Protein AF-A0A1F1UV93-F1 (afdb_monomer)

Foldseek 3Di:
DDDDDPVVVVVVVVVVVVVVVVVVVVVVVVVVVVVVVVVVLVVLLVLLVVLVVCVVVVNDQVNVCVVPVQDPVSNVVSVVSNVVVVVVVVVPPPPPDDDDPPPDDDDDDDDDDDDDDDDD

Mean predicted aligned error: 14.95 Å

Nearest PDB structures (foldseek):
  7oyc-assembly1_h1  TM=3.486E-01  e=3.540E+00  Xenopus laevis
  8otz-assembly1_D9  TM=2.447E-01  e=8.497E+00  Bos taurus

Structure (mmCIF, N/CA/C/O backbone):
data_AF-A0A1F1UV93-F1
#
_entry.id   AF-A0A1F1UV93-F1
#
loop_
_atom_site.group_PDB
_atom_site.id
_atom_site.type_symbol
_atom_site.label_atom_id
_atom_site.label_alt_id
_atom_site.label_comp_id
_atom_site.label_asym_id
_atom_site.label_entity_id
_atom_site.label_seq_id
_atom_site.pdbx_PDB_ins_code
_atom_site.Cartn_x
_atom_site.Cartn_y
_atom_site.Cartn_z
_atom_site.occupancy
_atom_site.B_iso_or_equiv
_atom_site.auth_seq_id
_atom_site.auth_comp_id
_atom_site.auth_asym_id
_atom_site.auth_atom_id
_atom_site.pdbx_PDB_model_num
ATOM 1 N N . MET A 1 1 ? 40.144 9.688 -37.434 1.00 60.78 1 MET A N 1
ATOM 2 C CA . MET A 1 1 ? 39.423 8.680 -36.618 1.00 60.78 1 MET A CA 1
ATOM 3 C C . MET A 1 1 ? 39.111 7.455 -37.480 1.00 60.78 1 MET A C 1
ATOM 5 O O . MET A 1 1 ? 38.579 7.629 -38.571 1.00 60.78 1 MET A O 1
ATOM 9 N N . LYS A 1 2 ? 39.489 6.234 -37.066 1.00 73.62 2 LYS A N 1
ATOM 10 C CA . LYS A 1 2 ? 39.184 4.999 -37.824 1.00 73.62 2 LYS A CA 1
ATOM 11 C C . LYS A 1 2 ? 37.698 4.655 -37.658 1.00 73.62 2 LYS A C 1
ATOM 13 O O . LYS A 1 2 ? 37.203 4.638 -36.536 1.00 73.62 2 LYS A O 1
ATOM 18 N N . LYS A 1 3 ? 36.983 4.388 -38.759 1.00 78.19 3 LYS A N 1
ATOM 19 C CA . LYS A 1 3 ? 35.571 3.970 -38.706 1.00 78.19 3 LYS A CA 1
ATOM 20 C C . LYS A 1 3 ? 35.464 2.592 -38.024 1.00 78.19 3 LYS A C 1
ATOM 22 O O . LYS A 1 3 ? 36.272 1.718 -38.342 1.00 78.19 3 LYS A O 1
ATOM 27 N N . PRO A 1 4 ? 34.483 2.366 -37.132 1.00 76.94 4 PRO A N 1
ATOM 28 C CA . PRO A 1 4 ? 34.326 1.085 -36.452 1.00 76.94 4 PRO A CA 1
ATOM 29 C C . PRO A 1 4 ? 34.016 -0.050 -37.439 1.00 76.94 4 PRO A C 1
ATOM 31 O O . PRO A 1 4 ? 33.281 0.119 -38.426 1.00 76.94 4 PRO A O 1
ATOM 34 N N . SER A 1 5 ? 34.582 -1.228 -37.161 1.00 87.75 5 SER A N 1
ATOM 35 C CA . SER A 1 5 ? 34.404 -2.424 -37.989 1.00 87.75 5 SER A CA 1
ATOM 36 C C . SER A 1 5 ? 32.921 -2.812 -38.083 1.00 87.75 5 SER A C 1
ATOM 38 O O . SER A 1 5 ? 32.100 -2.443 -37.238 1.00 87.75 5 SER A O 1
ATOM 40 N N . ARG A 1 6 ? 32.534 -3.538 -39.141 1.00 85.06 6 ARG A N 1
ATOM 41 C CA . ARG A 1 6 ? 31.150 -4.031 -39.291 1.00 85.06 6 ARG A CA 1
ATOM 42 C C . ARG A 1 6 ? 30.725 -4.900 -38.098 1.00 85.06 6 ARG A C 1
ATOM 44 O O . ARG A 1 6 ? 29.586 -4.798 -37.660 1.00 85.06 6 ARG A O 1
ATOM 51 N N . GLN A 1 7 ? 31.651 -5.685 -37.548 1.00 86.75 7 GLN A N 1
ATOM 52 C CA . GLN A 1 7 ? 31.410 -6.554 -36.396 1.00 86.75 7 GLN A CA 1
ATOM 53 C C . GLN A 1 7 ? 31.197 -5.759 -35.102 1.00 86.75 7 GLN A C 1
ATOM 55 O O . GLN A 1 7 ? 30.235 -6.027 -34.392 1.00 86.75 7 GLN A O 1
ATOM 60 N N . ALA A 1 8 ? 31.998 -4.715 -34.857 1.00 87.12 8 ALA A N 1
ATOM 61 C CA . ALA A 1 8 ? 31.801 -3.826 -33.709 1.00 87.12 8 ALA A CA 1
ATOM 62 C C . ALA A 1 8 ? 30.442 -3.107 -33.773 1.00 87.12 8 ALA A C 1
ATOM 64 O O . ALA A 1 8 ? 29.753 -2.966 -32.768 1.00 87.12 8 ALA A O 1
ATOM 65 N N . ARG A 1 9 ? 30.007 -2.707 -34.976 1.00 88.19 9 ARG A N 1
ATOM 66 C CA . ARG A 1 9 ? 28.672 -2.123 -35.182 1.00 88.19 9 ARG A CA 1
ATOM 67 C C . ARG A 1 9 ? 27.537 -3.123 -34.957 1.00 88.19 9 ARG A C 1
ATOM 69 O O . ARG A 1 9 ? 26.493 -2.719 -34.461 1.00 88.19 9 ARG A O 1
ATOM 76 N N . LYS A 1 10 ? 27.720 -4.398 -35.317 1.00 91.38 10 LYS A N 1
ATOM 77 C CA . LYS A 1 10 ? 26.731 -5.456 -35.059 1.00 91.38 10 LYS A CA 1
ATOM 78 C C . LYS A 1 10 ? 26.585 -5.715 -33.554 1.00 91.38 10 LYS A C 1
ATOM 80 O O . LYS A 1 10 ? 25.476 -5.629 -33.048 1.00 91.38 10 LYS A O 1
ATOM 85 N N . GLN A 1 11 ? 27.699 -5.890 -32.845 1.00 90.56 11 GLN A N 1
ATOM 86 C CA . GLN A 1 11 ? 27.704 -6.086 -31.390 1.00 90.56 11 GLN A CA 1
ATOM 87 C C . GLN A 1 11 ? 27.106 -4.891 -30.638 1.00 90.56 11 GLN A C 1
ATOM 89 O O . GLN A 1 11 ? 26.322 -5.076 -29.716 1.00 90.56 11 GLN A O 1
ATOM 94 N N . ALA A 1 12 ? 27.415 -3.660 -31.060 1.00 89.94 12 ALA A N 1
ATOM 95 C CA . ALA A 1 12 ? 26.827 -2.467 -30.454 1.00 89.94 12 ALA A CA 1
ATOM 96 C C . ALA A 1 12 ? 25.300 -2.405 -30.630 1.00 89.94 12 ALA A C 1
ATOM 98 O O . ALA A 1 12 ? 24.604 -1.954 -29.727 1.00 89.94 12 ALA A O 1
ATOM 99 N N . ARG A 1 13 ? 24.771 -2.871 -31.771 1.00 91.75 13 ARG A N 1
ATOM 100 C CA . ARG A 1 13 ? 23.320 -2.946 -32.011 1.00 91.75 13 ARG A CA 1
ATOM 101 C C . ARG A 1 13 ? 22.655 -4.027 -31.169 1.00 91.75 13 ARG A C 1
ATOM 103 O O . ARG A 1 13 ? 21.599 -3.769 -30.613 1.00 91.75 13 ARG A O 1
ATOM 110 N N . GLU A 1 14 ? 23.274 -5.199 -31.061 1.00 93.06 14 GLU A N 1
ATOM 111 C CA . GLU A 1 14 ? 22.764 -6.305 -30.240 1.00 93.06 14 GLU A CA 1
ATOM 112 C C . GLU A 1 14 ? 22.754 -5.931 -28.750 1.00 93.06 14 GLU A C 1
ATOM 114 O O . GLU A 1 14 ? 21.722 -6.059 -28.101 1.00 93.06 14 GLU A O 1
ATOM 119 N N . ALA A 1 15 ? 23.841 -5.346 -28.236 1.00 92.56 15 ALA A N 1
ATOM 120 C CA . ALA A 1 15 ? 23.910 -4.869 -26.853 1.00 92.56 15 ALA A CA 1
ATOM 121 C C . ALA A 1 15 ? 22.910 -3.736 -26.564 1.00 92.56 15 ALA A C 1
ATOM 123 O O . ALA A 1 15 ? 22.404 -3.608 -25.451 1.00 92.56 15 ALA A O 1
ATOM 124 N N . LEU A 1 16 ? 22.631 -2.887 -27.555 1.00 92.50 16 LEU A N 1
ATOM 125 C CA . LEU A 1 16 ? 21.620 -1.842 -27.438 1.00 92.50 16 LEU A CA 1
ATOM 126 C C . LEU A 1 16 ? 20.208 -2.443 -27.429 1.00 92.50 16 LEU A C 1
ATOM 128 O O . LEU A 1 16 ? 19.412 -2.063 -26.579 1.00 92.50 16 LEU A O 1
ATOM 132 N N . ALA A 1 1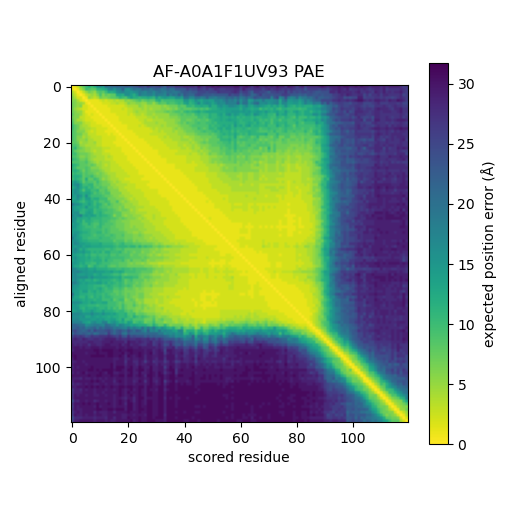7 ? 19.922 -3.420 -28.292 1.00 94.00 17 ALA A N 1
ATOM 133 C CA . ALA A 1 17 ? 18.645 -4.134 -28.298 1.00 94.00 17 ALA A CA 1
ATOM 134 C C . ALA A 1 17 ? 18.384 -4.865 -26.970 1.00 94.00 17 ALA A C 1
ATOM 136 O O . ALA A 1 17 ? 17.285 -4.781 -26.431 1.00 94.00 17 ALA A O 1
ATOM 137 N N . GLU A 1 18 ? 19.402 -5.511 -26.397 1.00 93.81 18 GLU A N 1
ATOM 138 C CA . GLU A 1 18 ? 19.298 -6.167 -25.090 1.00 93.81 18 GLU A CA 1
ATOM 139 C C . GLU A 1 18 ? 18.990 -5.166 -23.965 1.00 93.81 18 GLU A C 1
ATOM 141 O O . GLU A 1 18 ? 18.135 -5.420 -23.118 1.00 93.81 18 GLU A O 1
ATOM 146 N N . LYS A 1 19 ? 19.626 -3.987 -23.986 1.00 95.06 19 LYS A N 1
ATOM 147 C CA . LYS A 1 19 ? 19.331 -2.913 -23.027 1.00 95.06 19 LYS A CA 1
ATOM 148 C C . LYS A 1 19 ? 17.912 -2.372 -23.172 1.00 95.06 19 LYS A C 1
ATOM 150 O O . LYS A 1 19 ? 17.285 -2.102 -22.154 1.00 95.06 19 LYS A O 1
ATOM 155 N N . PHE A 1 20 ? 17.409 -2.227 -24.398 1.00 95.25 20 PHE A N 1
ATOM 156 C CA . PHE A 1 20 ? 16.023 -1.814 -24.631 1.00 95.25 20 PHE A CA 1
ATOM 157 C C . PHE A 1 20 ? 15.032 -2.859 -24.118 1.00 95.25 20 PHE A C 1
ATOM 159 O O . PHE A 1 20 ? 14.122 -2.496 -23.385 1.00 95.25 20 PHE A O 1
ATOM 166 N N . ALA A 1 21 ? 15.264 -4.146 -24.386 1.00 94.31 21 ALA A N 1
ATOM 167 C CA . ALA A 1 21 ? 14.423 -5.219 -23.856 1.00 94.31 21 ALA A CA 1
ATOM 168 C C . ALA A 1 21 ? 14.451 -5.282 -22.315 1.00 94.31 21 ALA A C 1
ATOM 170 O O . ALA A 1 21 ? 13.442 -5.565 -21.673 1.00 94.31 21 ALA A O 1
ATOM 171 N N . ALA A 1 22 ? 15.603 -5.010 -21.693 1.00 95.06 22 ALA A N 1
ATOM 172 C CA . ALA A 1 22 ? 15.703 -4.918 -20.237 1.00 95.06 22 ALA A CA 1
ATOM 173 C C . ALA A 1 22 ? 14.982 -3.683 -19.673 1.00 95.06 22 ALA A C 1
ATOM 175 O O . ALA A 1 22 ? 14.429 -3.753 -18.578 1.00 95.06 22 ALA A O 1
ATOM 176 N N . LEU A 1 23 ? 14.999 -2.561 -20.398 1.00 95.69 23 LEU A N 1
ATOM 177 C CA . LEU A 1 23 ? 14.286 -1.346 -20.014 1.00 95.69 23 LEU A CA 1
ATOM 178 C C . LEU A 1 23 ? 12.770 -1.534 -20.121 1.00 95.69 23 LEU A C 1
ATOM 180 O O . LEU A 1 23 ? 12.066 -1.178 -19.188 1.00 95.69 23 LEU A O 1
ATOM 184 N N . GLU A 1 24 ? 12.288 -2.145 -21.201 1.00 96.25 24 GLU A N 1
ATOM 185 C CA . GLU A 1 24 ? 10.869 -2.457 -21.412 1.00 96.25 24 GLU A CA 1
ATOM 186 C C . GLU A 1 24 ? 10.305 -3.280 -20.248 1.00 96.25 24 GLU A C 1
ATOM 188 O O . GLU A 1 24 ? 9.362 -2.853 -19.591 1.00 96.25 24 GLU A O 1
ATOM 193 N N . LYS A 1 25 ? 10.993 -4.363 -19.864 1.00 96.38 25 LYS A N 1
ATOM 194 C CA . LYS A 1 25 ? 10.610 -5.172 -18.694 1.00 96.38 25 LYS A CA 1
ATOM 195 C C . LYS A 1 25 ? 10.598 -4.394 -17.380 1.00 96.38 25 LYS A C 1
ATOM 197 O O . LYS A 1 25 ? 9.834 -4.726 -16.480 1.00 96.38 25 LYS A O 1
ATOM 202 N N . ARG A 1 26 ? 11.487 -3.407 -17.221 1.00 96.44 26 ARG A N 1
ATOM 203 C CA . ARG A 1 26 ? 11.509 -2.563 -16.017 1.00 96.44 26 ARG A CA 1
ATOM 204 C C . ARG A 1 26 ? 10.320 -1.619 -15.986 1.00 96.44 26 ARG A C 1
ATOM 206 O O . ARG A 1 26 ? 9.722 -1.490 -14.930 1.00 96.44 26 ARG A O 1
ATOM 213 N N . VAL A 1 27 ? 9.981 -1.011 -17.120 1.00 97.00 27 VAL A N 1
ATOM 214 C CA . VAL A 1 27 ? 8.813 -0.130 -17.240 1.00 97.00 27 VAL A CA 1
ATOM 215 C C . VAL A 1 27 ? 7.526 -0.912 -16.984 1.00 97.00 27 VAL A C 1
ATOM 217 O O . VAL A 1 27 ? 6.682 -0.453 -16.226 1.00 97.00 27 VAL A O 1
ATOM 220 N N . GLU A 1 28 ? 7.400 -2.118 -17.540 1.00 96.44 28 GLU A N 1
ATOM 221 C CA . GLU A 1 28 ? 6.258 -3.002 -17.268 1.00 96.44 28 GLU A CA 1
ATOM 222 C C . GLU A 1 28 ? 6.156 -3.362 -15.780 1.00 96.44 28 GLU A C 1
ATOM 224 O O . GLU A 1 28 ? 5.081 -3.278 -15.192 1.00 96.44 28 GLU A O 1
ATOM 229 N N . ALA A 1 29 ? 7.275 -3.733 -15.150 1.00 96.75 29 ALA A N 1
ATOM 230 C CA . ALA A 1 29 ? 7.294 -4.042 -13.723 1.00 96.75 29 ALA A CA 1
ATOM 231 C C . ALA A 1 29 ? 6.956 -2.817 -12.860 1.00 96.75 29 ALA A C 1
ATOM 233 O O . ALA A 1 29 ? 6.267 -2.953 -11.856 1.00 96.75 29 ALA A O 1
ATOM 234 N N . GLU A 1 30 ? 7.432 -1.633 -13.242 1.00 96.69 30 GLU A N 1
ATOM 235 C CA . GLU A 1 30 ? 7.139 -0.384 -12.545 1.00 96.69 30 GLU A CA 1
ATOM 236 C C . GLU A 1 30 ? 5.656 -0.018 -12.645 1.00 96.69 30 GLU A C 1
ATOM 238 O O . GLU A 1 30 ? 5.063 0.317 -11.627 1.00 96.69 30 GLU A O 1
ATOM 243 N N . ALA A 1 31 ? 5.035 -0.170 -13.819 1.00 96.44 31 ALA A N 1
ATOM 244 C CA . ALA A 1 31 ? 3.597 0.043 -13.984 1.00 96.44 31 ALA A CA 1
ATOM 245 C C . ALA A 1 31 ? 2.779 -0.868 -13.054 1.00 96.44 31 ALA A C 1
ATOM 247 O O . ALA A 1 31 ? 1.936 -0.384 -12.308 1.00 96.44 31 ALA A O 1
ATOM 248 N N . VAL A 1 32 ? 3.107 -2.166 -13.009 1.00 97.50 32 VAL A N 1
ATOM 249 C CA . VAL A 1 32 ? 2.437 -3.119 -12.106 1.00 97.50 32 VAL A CA 1
ATOM 250 C C . VAL A 1 32 ? 2.644 -2.753 -10.634 1.00 97.50 32 VAL A C 1
ATOM 252 O O . VAL A 1 32 ? 1.744 -2.935 -9.820 1.00 97.50 32 VAL A O 1
ATOM 255 N N . LEU A 1 33 ? 3.827 -2.260 -10.260 1.00 96.69 33 LEU A N 1
ATOM 256 C CA . LEU A 1 33 ? 4.086 -1.839 -8.883 1.00 96.69 33 LEU A CA 1
ATOM 257 C C . LEU A 1 33 ? 3.277 -0.599 -8.499 1.00 96.69 33 LEU A C 1
ATOM 259 O O . LEU A 1 33 ? 2.784 -0.559 -7.377 1.00 96.69 33 LEU A O 1
ATOM 263 N N . HIS A 1 34 ? 3.129 0.376 -9.400 1.00 96.31 34 HIS A N 1
ATOM 264 C CA . HIS A 1 34 ? 2.278 1.546 -9.157 1.00 96.31 34 HIS A CA 1
ATOM 265 C C . HIS A 1 34 ? 0.814 1.136 -8.983 1.00 96.31 34 HIS A C 1
ATOM 267 O O . HIS A 1 34 ? 0.219 1.499 -7.974 1.00 96.31 34 HIS A O 1
ATOM 273 N N . ASP A 1 35 ? 0.289 0.273 -9.860 1.00 96.50 35 ASP A N 1
ATOM 274 C CA . ASP A 1 35 ? -1.080 -0.250 -9.731 1.00 96.50 35 ASP A CA 1
ATOM 275 C C . ASP A 1 35 ? -1.294 -0.948 -8.371 1.00 96.50 35 ASP A C 1
ATOM 277 O O . ASP A 1 35 ? -2.288 -0.719 -7.682 1.00 96.50 35 ASP A O 1
ATOM 281 N N . LEU A 1 36 ? -0.329 -1.767 -7.932 1.00 97.06 36 LEU A N 1
ATOM 282 C CA . LEU A 1 36 ? -0.392 -2.440 -6.629 1.00 97.06 36 LEU A CA 1
ATOM 283 C C . LEU A 1 36 ? -0.334 -1.463 -5.449 1.00 97.06 36 LEU A C 1
ATOM 285 O O . LEU A 1 36 ? -0.979 -1.703 -4.428 1.00 97.06 36 LEU A O 1
ATOM 289 N N . ILE A 1 37 ? 0.454 -0.392 -5.554 1.00 95.19 37 ILE A N 1
ATOM 290 C CA . ILE A 1 37 ? 0.541 0.638 -4.513 1.00 95.19 37 ILE A CA 1
ATOM 291 C C . ILE A 1 37 ? -0.795 1.377 -4.388 1.00 95.19 37 ILE A C 1
ATOM 293 O O . ILE A 1 37 ? -1.250 1.609 -3.264 1.00 95.19 37 ILE A O 1
ATOM 297 N N . ASP A 1 38 ? -1.448 1.688 -5.505 1.00 93.69 38 ASP A N 1
ATOM 298 C CA . ASP A 1 38 ? -2.755 2.347 -5.517 1.00 93.69 38 ASP A CA 1
ATOM 299 C C . ASP A 1 38 ? -3.836 1.450 -4.895 1.00 93.69 38 ASP A C 1
ATOM 301 O O . ASP A 1 38 ? -4.564 1.876 -3.992 1.00 93.69 38 ASP A O 1
ATOM 305 N N . GLU A 1 39 ? -3.886 0.171 -5.287 1.00 95.44 39 GLU A N 1
ATOM 306 C CA . GLU A 1 39 ? -4.804 -0.809 -4.694 1.00 95.44 39 GLU A CA 1
ATOM 307 C C . GLU A 1 39 ? -4.571 -0.977 -3.185 1.00 95.44 39 GLU A C 1
ATOM 309 O O . GLU A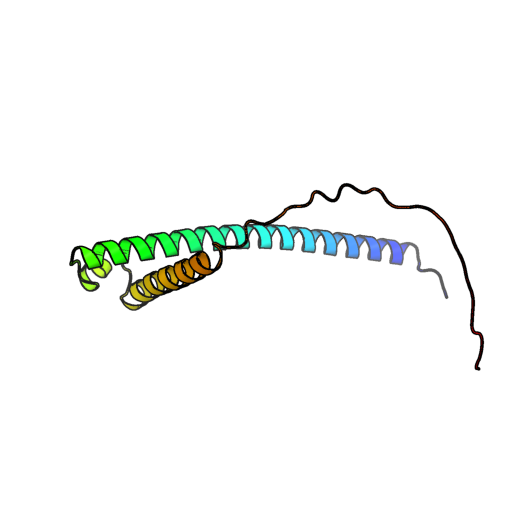 1 39 ? -5.522 -1.022 -2.395 1.00 95.44 39 GLU A O 1
ATOM 314 N N . MET A 1 40 ? -3.307 -1.044 -2.755 1.00 94.38 40 MET A N 1
ATOM 315 C CA . MET A 1 40 ? -2.966 -1.116 -1.335 1.00 94.38 40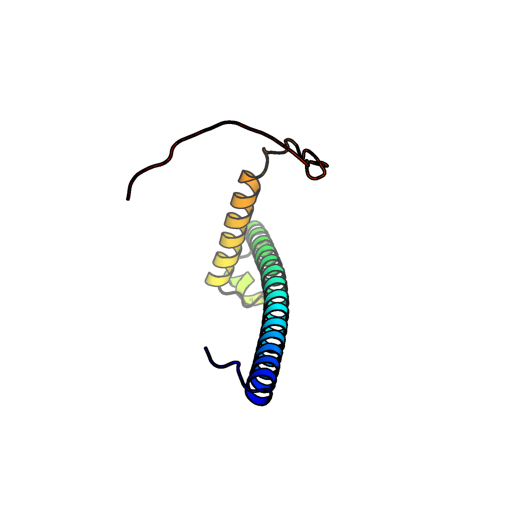 MET A CA 1
ATOM 316 C C . MET A 1 40 ? -3.426 0.132 -0.586 1.00 94.38 40 MET A C 1
ATOM 318 O O . MET A 1 40 ? -4.018 -0.000 0.485 1.00 94.38 40 MET A O 1
ATOM 322 N N . SER A 1 41 ? -3.211 1.319 -1.150 1.00 91.50 41 SER A N 1
ATOM 323 C CA . SER A 1 41 ? -3.624 2.589 -0.544 1.00 91.50 41 SER A CA 1
ATOM 324 C C . SER A 1 41 ? -5.141 2.643 -0.346 1.00 91.50 41 SER A C 1
ATOM 326 O O . SER A 1 41 ? -5.626 3.043 0.717 1.00 91.50 41 SER A O 1
ATOM 328 N N . GLU A 1 42 ? -5.916 2.150 -1.318 1.00 92.88 42 GLU A N 1
ATOM 329 C CA . GLU A 1 42 ? -7.369 2.053 -1.185 1.00 92.88 42 GLU A CA 1
ATOM 330 C C . GLU A 1 42 ? -7.783 1.087 -0.061 1.00 92.88 42 GLU A C 1
ATOM 332 O O . GLU A 1 42 ? -8.690 1.386 0.728 1.00 92.88 42 GLU A O 1
ATOM 337 N N . ILE A 1 43 ? -7.119 -0.068 0.040 1.00 93.94 43 ILE A N 1
ATOM 338 C CA . ILE A 1 43 ? -7.360 -1.039 1.113 1.00 93.94 43 ILE A CA 1
ATOM 339 C C . ILE A 1 43 ? -7.042 -0.420 2.478 1.00 93.94 43 ILE A C 1
ATOM 341 O O . ILE A 1 43 ? -7.859 -0.530 3.394 1.00 93.94 43 ILE A O 1
ATOM 345 N N . GLU A 1 44 ? -5.899 0.254 2.621 1.00 93.81 44 GLU A N 1
ATOM 346 C CA . GLU A 1 44 ? -5.502 0.918 3.867 1.00 93.81 44 GLU A CA 1
ATOM 347 C C . GLU A 1 44 ? -6.537 1.976 4.284 1.00 93.81 44 GLU A C 1
ATOM 349 O O . GLU A 1 44 ? -6.981 1.979 5.436 1.00 93.81 44 GLU A O 1
ATOM 354 N N . ALA A 1 45 ? -7.025 2.792 3.343 1.00 92.88 45 ALA A N 1
ATOM 355 C CA . ALA A 1 45 ? -8.063 3.788 3.607 1.00 92.88 45 ALA A CA 1
ATOM 356 C C . ALA A 1 45 ? -9.404 3.152 4.023 1.00 92.88 45 ALA A C 1
ATOM 358 O O . ALA A 1 45 ? -10.075 3.630 4.943 1.00 92.88 45 ALA A O 1
ATOM 359 N N . ARG A 1 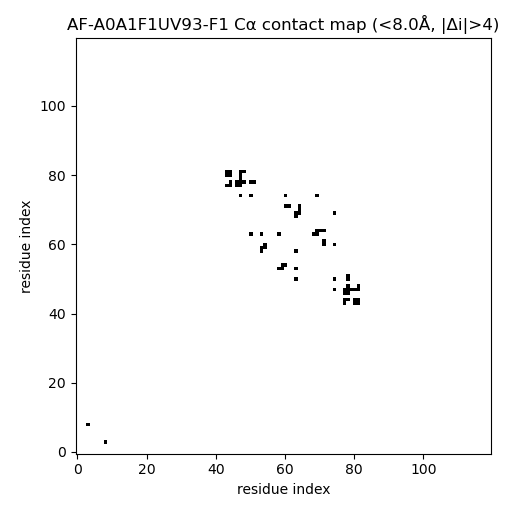46 ? -9.808 2.047 3.379 1.00 95.06 46 ARG A N 1
ATOM 360 C CA . ARG A 1 46 ? -11.014 1.286 3.760 1.00 95.06 46 ARG A CA 1
ATOM 361 C C . ARG A 1 46 ? -10.881 0.699 5.167 1.00 95.06 46 ARG A C 1
ATOM 363 O O . ARG A 1 46 ? -11.833 0.783 5.943 1.00 95.06 46 ARG A O 1
ATOM 370 N N . CYS A 1 47 ? -9.715 0.150 5.506 1.00 95.81 47 CYS A N 1
ATOM 371 C CA . CYS A 1 47 ? -9.414 -0.351 6.846 1.00 95.81 47 CYS A CA 1
ATOM 372 C C . CYS A 1 47 ? -9.489 0.766 7.891 1.00 95.81 47 CYS A C 1
ATOM 374 O O . CYS A 1 47 ? -10.160 0.588 8.907 1.00 95.81 47 CYS A O 1
ATOM 376 N N . GLY A 1 48 ? -8.873 1.922 7.623 1.00 96.12 48 GLY A N 1
ATOM 377 C CA . GLY A 1 48 ? -8.942 3.098 8.494 1.00 96.12 48 GLY A CA 1
ATOM 378 C C . GLY A 1 48 ? -10.386 3.503 8.784 1.00 96.12 48 GLY A C 1
ATOM 379 O O . GLY A 1 48 ? -10.783 3.571 9.946 1.00 96.12 48 GLY A O 1
ATOM 380 N N . ARG A 1 49 ? -11.216 3.649 7.738 1.00 96.31 49 ARG A N 1
ATOM 381 C CA . ARG A 1 49 ? -12.642 3.999 7.887 1.00 96.31 49 ARG A CA 1
ATOM 382 C C . ARG A 1 49 ? -13.408 2.971 8.715 1.00 96.31 49 ARG A C 1
ATOM 384 O O . ARG A 1 49 ? -14.183 3.342 9.591 1.00 96.31 49 ARG A O 1
ATOM 391 N N . ALA A 1 50 ? -13.193 1.681 8.457 1.00 97.00 50 ALA A N 1
ATOM 392 C CA . ALA A 1 50 ? -13.860 0.617 9.200 1.00 97.00 50 ALA A CA 1
ATOM 393 C C . ALA A 1 50 ? -13.476 0.629 10.689 1.00 97.00 50 ALA A C 1
ATOM 395 O O . ALA A 1 50 ? -14.340 0.445 11.544 1.00 97.00 50 ALA A O 1
ATOM 396 N N . ILE A 1 51 ? -12.201 0.873 11.004 1.00 97.50 51 ILE A N 1
ATOM 397 C CA . ILE A 1 51 ? -11.721 0.970 12.387 1.00 97.50 51 ILE A CA 1
ATOM 398 C C . ILE A 1 51 ? -12.370 2.156 13.104 1.00 97.50 51 ILE A C 1
ATOM 400 O O . ILE A 1 51 ? -12.858 1.966 14.216 1.00 97.50 51 ILE A O 1
ATOM 404 N N . VAL A 1 52 ? -12.421 3.336 12.474 1.00 96.69 52 VAL A N 1
ATOM 405 C CA . VAL A 1 52 ? -13.075 4.527 13.047 1.00 96.69 52 VAL A CA 1
ATOM 406 C C . VAL A 1 52 ? -14.539 4.231 13.373 1.00 96.69 52 VAL A C 1
ATOM 408 O O . VAL A 1 52 ? -14.948 4.380 14.521 1.00 96.69 52 VAL A O 1
ATOM 411 N N . VAL A 1 53 ? -15.301 3.693 12.413 1.00 97.75 53 VAL A N 1
ATOM 412 C CA . VAL A 1 53 ? -16.719 3.344 12.620 1.00 97.75 53 VAL A CA 1
ATOM 413 C C . VAL A 1 53 ? -16.895 2.338 13.761 1.00 97.75 53 VAL A C 1
ATOM 415 O O . VAL A 1 53 ? -17.788 2.483 14.594 1.00 97.75 53 VAL A O 1
ATOM 418 N N . LEU A 1 54 ? -16.047 1.308 13.841 1.00 97.50 54 LEU A N 1
ATOM 419 C CA . LEU A 1 54 ? -16.116 0.324 14.926 1.00 97.50 54 LEU A CA 1
ATOM 420 C C . LEU A 1 54 ? -15.848 0.966 16.293 1.00 97.50 54 LEU A C 1
ATOM 422 O O . LEU A 1 54 ? -16.549 0.661 17.259 1.00 97.50 54 LEU A O 1
ATOM 426 N N . GLN A 1 55 ? -14.874 1.871 16.376 1.00 95.19 55 GLN A N 1
ATOM 427 C CA . GLN A 1 55 ? -14.556 2.593 17.607 1.00 95.19 55 GLN A CA 1
ATOM 428 C C . GLN A 1 55 ? -15.687 3.543 18.027 1.00 95.19 55 GLN A C 1
ATOM 430 O O . GLN A 1 55 ? -16.022 3.591 19.210 1.00 95.19 55 GLN A O 1
ATOM 435 N N . GLU A 1 56 ? -16.330 4.233 17.081 1.00 96.50 56 GLU A N 1
ATOM 436 C CA . GLU A 1 56 ? -17.508 5.081 17.329 1.00 96.50 56 GLU A CA 1
ATOM 437 C C . GLU A 1 56 ? -18.710 4.281 17.852 1.00 96.50 56 GLU A C 1
ATOM 439 O O . GLU A 1 56 ? -19.462 4.757 18.702 1.00 96.50 56 GLU A O 1
ATOM 444 N N . LEU A 1 57 ? -18.858 3.032 17.401 1.00 97.69 57 LEU A N 1
ATOM 445 C CA . LEU A 1 57 ? -19.855 2.087 17.913 1.00 97.69 57 LEU A CA 1
ATOM 446 C C . LEU A 1 57 ? -19.476 1.479 19.276 1.00 97.69 57 LEU A C 1
ATOM 448 O O . LEU A 1 57 ? -20.217 0.653 19.812 1.00 97.69 57 LEU A O 1
ATOM 452 N N . GLY A 1 58 ? -18.340 1.879 19.851 1.00 97.19 58 GLY A N 1
ATOM 453 C CA . GLY A 1 58 ? -17.869 1.431 21.158 1.00 97.19 58 GLY A CA 1
ATOM 454 C C . GLY A 1 58 ? -17.125 0.095 21.143 1.00 97.19 58 GLY A C 1
ATOM 455 O O . GLY A 1 58 ? -16.846 -0.446 22.214 1.00 97.19 58 GLY A O 1
ATOM 456 N N . VAL A 1 59 ? -16.784 -0.443 19.967 1.00 97.25 59 VAL A N 1
ATOM 457 C CA . VAL A 1 59 ? -15.976 -1.663 19.859 1.00 97.25 59 VAL A CA 1
ATOM 458 C C . VAL A 1 59 ? -14.540 -1.343 20.258 1.00 97.25 59 VAL A C 1
ATOM 460 O O . VAL A 1 59 ? -13.894 -0.446 19.714 1.00 97.25 59 VAL A O 1
ATOM 463 N N . SER A 1 60 ? -14.009 -2.095 21.216 1.00 96.75 60 SER A N 1
ATOM 464 C CA . SER A 1 60 ? -12.651 -1.879 21.703 1.00 96.75 60 SER A CA 1
ATOM 465 C C . SER A 1 60 ? -11.602 -2.359 20.694 1.00 96.75 60 SER A C 1
ATOM 467 O O . SER A 1 60 ? -11.781 -3.358 19.996 1.00 96.75 60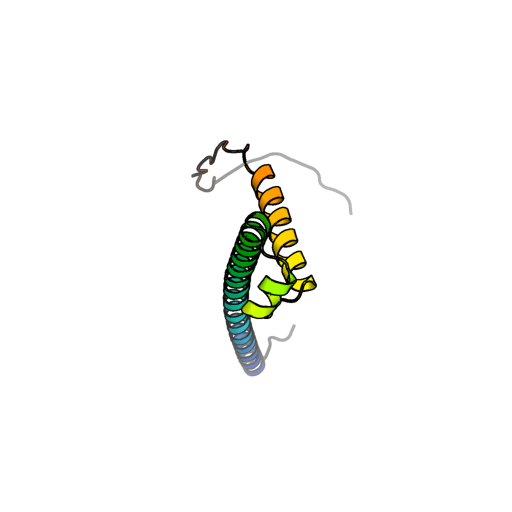 SER A O 1
ATOM 469 N N . ALA A 1 61 ? -10.424 -1.729 20.693 1.00 93.88 61 ALA A N 1
ATOM 470 C CA . ALA A 1 61 ? -9.292 -2.151 19.856 1.00 93.88 61 ALA A CA 1
ATOM 471 C C . ALA A 1 61 ? -8.907 -3.636 20.046 1.00 93.88 61 ALA A C 1
ATOM 473 O O . ALA A 1 61 ? -8.406 -4.287 19.126 1.00 93.88 61 ALA A O 1
ATOM 474 N N . LYS A 1 62 ? -9.161 -4.194 21.240 1.00 97.06 62 LYS A N 1
ATOM 475 C CA . LYS A 1 62 ? -8.932 -5.611 21.552 1.00 97.06 62 LYS A CA 1
ATOM 476 C C . LYS A 1 62 ? -9.930 -6.528 20.838 1.00 97.06 62 LYS A C 1
ATOM 478 O O . LYS A 1 62 ? -9.537 -7.591 20.364 1.00 97.06 62 LYS A O 1
ATOM 483 N N . GLU A 1 63 ? -11.196 -6.132 20.753 1.00 97.31 63 GLU A N 1
ATOM 484 C CA . GLU A 1 63 ? -12.229 -6.881 20.025 1.00 97.31 63 GLU A CA 1
ATOM 485 C C . GLU A 1 63 ? -11.980 -6.829 18.514 1.00 97.31 63 GLU A C 1
ATOM 487 O O . GLU A 1 63 ? -12.046 -7.865 17.844 1.00 97.31 63 GLU A O 1
ATOM 492 N N . ILE A 1 64 ? -11.572 -5.666 17.996 1.00 96.94 64 ILE A N 1
ATOM 493 C CA . ILE A 1 64 ? -11.135 -5.514 16.600 1.00 96.94 64 ILE A CA 1
ATOM 494 C C . ILE A 1 64 ? -9.956 -6.451 16.315 1.00 96.94 64 ILE A C 1
ATOM 496 O O . ILE A 1 64 ? -9.989 -7.210 15.347 1.00 96.94 64 ILE A O 1
ATOM 500 N N . HIS A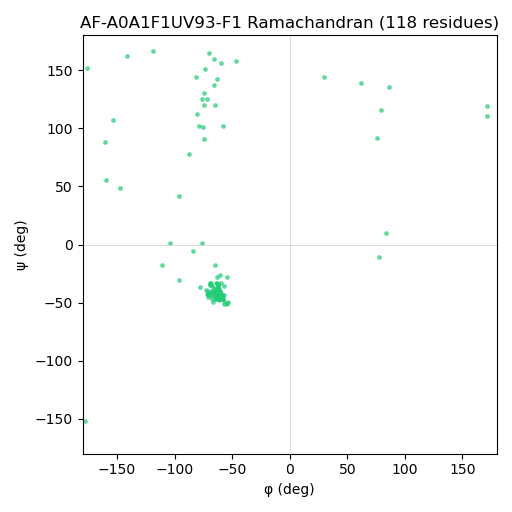 1 65 ? -8.947 -6.486 17.190 1.00 97.38 65 HIS A N 1
ATOM 501 C CA . HIS A 1 65 ? -7.818 -7.406 17.044 1.00 97.38 65 HIS A CA 1
ATOM 502 C C . HIS A 1 65 ? -8.261 -8.875 17.031 1.00 97.38 65 HIS A C 1
ATOM 504 O O . HIS A 1 65 ? -7.808 -9.645 16.190 1.00 97.38 65 HIS A O 1
ATOM 510 N N . SER A 1 66 ? -9.177 -9.265 17.922 1.00 97.06 66 SER A N 1
ATOM 511 C CA . SER A 1 66 ? -9.631 -10.658 18.017 1.00 97.06 66 SER A CA 1
ATOM 512 C C . SER A 1 66 ? -10.340 -11.171 16.758 1.00 97.06 66 SER A C 1
ATOM 514 O O . SER A 1 66 ? -10.291 -12.366 16.481 1.00 97.06 66 SER A O 1
ATOM 516 N N . SER A 1 67 ? -10.980 -10.280 15.997 1.00 95.19 67 SER A N 1
ATOM 517 C CA . SER A 1 67 ? -11.751 -10.625 14.796 1.00 95.19 67 SER A CA 1
ATOM 518 C C . SER A 1 67 ? -10.961 -10.457 13.499 1.00 95.19 67 SER A C 1
ATOM 520 O O . SER A 1 67 ? -11.193 -11.195 12.546 1.00 95.19 67 SER A O 1
ATOM 522 N N . THR A 1 68 ? -10.023 -9.509 13.459 1.00 94.31 68 THR A N 1
ATOM 523 C CA . THR A 1 68 ? -9.300 -9.130 12.231 1.00 94.31 68 THR A CA 1
ATOM 524 C C . THR A 1 68 ? -7.827 -9.528 12.236 1.00 94.31 68 THR A C 1
ATOM 526 O O . THR A 1 68 ? -7.189 -9.528 11.190 1.00 94.31 68 THR A O 1
ATOM 529 N N . GLY A 1 69 ? -7.257 -9.830 13.405 1.00 96.00 69 GLY A N 1
ATOM 530 C CA . GLY A 1 69 ? -5.818 -10.012 13.589 1.00 96.00 69 GLY A CA 1
ATOM 531 C C . GLY A 1 69 ? -5.025 -8.702 13.647 1.00 96.00 69 GLY A C 1
ATOM 532 O O . GLY A 1 69 ? -3.871 -8.727 14.071 1.00 96.00 69 GLY A O 1
ATOM 533 N N . LEU A 1 70 ? -5.632 -7.553 13.325 1.00 94.94 70 LEU A N 1
ATOM 534 C CA . LEU A 1 70 ? -4.944 -6.263 13.314 1.00 94.94 70 LEU A CA 1
ATOM 535 C C . LEU A 1 70 ? -4.505 -5.874 14.719 1.00 94.94 70 LEU A C 1
ATOM 537 O O . LEU A 1 70 ? -5.318 -5.726 15.636 1.00 94.94 70 LEU A O 1
ATOM 541 N N . THR A 1 71 ? -3.205 -5.706 14.903 1.00 96.94 71 THR A N 1
ATOM 542 C CA . THR A 1 71 ? -2.625 -5.214 16.148 1.00 96.94 71 THR A CA 1
ATOM 543 C C . THR A 1 71 ? -3.050 -3.770 16.401 1.00 96.94 71 THR A C 1
ATOM 545 O O . THR A 1 71 ? -3.393 -3.020 15.490 1.00 96.94 71 THR A O 1
ATOM 548 N N . ALA A 1 72 ? -2.966 -3.324 17.655 1.00 94.25 72 ALA A N 1
ATOM 549 C CA . ALA A 1 72 ? -3.265 -1.932 17.987 1.00 94.25 72 ALA A CA 1
ATOM 550 C C . ALA A 1 72 ? -2.344 -0.928 17.260 1.00 94.25 72 ALA A C 1
ATOM 552 O O . ALA A 1 72 ? -2.732 0.218 17.055 1.00 94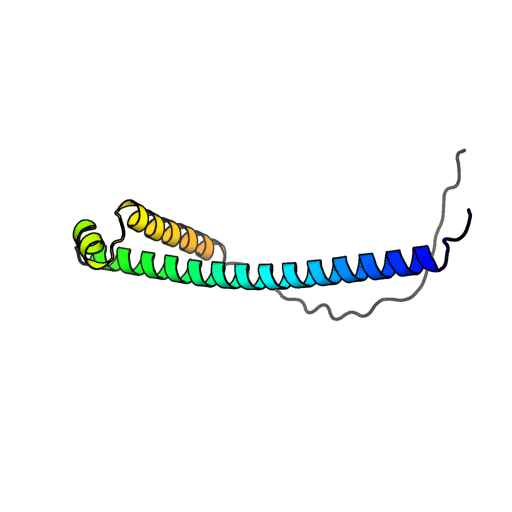.25 72 ALA A O 1
ATOM 553 N N . ALA A 1 73 ? -1.124 -1.336 16.889 1.00 96.19 73 ALA A N 1
ATOM 554 C CA . ALA A 1 73 ? -0.208 -0.500 16.117 1.00 96.19 73 ALA A CA 1
ATOM 555 C C . ALA A 1 73 ? -0.679 -0.341 14.665 1.00 96.19 73 ALA A C 1
ATOM 557 O O . ALA A 1 73 ? -0.712 0.779 14.165 1.00 96.19 73 ALA A O 1
ATOM 558 N N . GLU A 1 74 ? -1.102 -1.432 14.024 1.00 96.19 74 GLU A N 1
ATOM 559 C CA . GLU A 1 74 ? -1.656 -1.405 12.664 1.00 96.19 74 GLU A CA 1
ATOM 560 C C . GLU A 1 74 ? -2.980 -0.645 12.613 1.00 96.19 74 GLU A C 1
ATOM 562 O O . GLU A 1 74 ? -3.187 0.161 11.713 1.00 96.19 74 GLU A O 1
ATOM 567 N N . GLN A 1 75 ? -3.841 -0.827 13.619 1.00 96.81 75 GLN A N 1
ATOM 568 C CA . GLN A 1 75 ? -5.089 -0.071 13.712 1.00 96.81 75 GLN A CA 1
ATOM 569 C C . GLN A 1 75 ? -4.825 1.439 13.752 1.00 96.81 75 GLN A C 1
ATOM 571 O O . GLN A 1 75 ? -5.432 2.184 12.992 1.00 96.81 75 GLN A O 1
ATOM 576 N N . ARG A 1 76 ? -3.878 1.889 14.591 1.00 96.06 76 ARG A N 1
ATOM 577 C CA . ARG A 1 76 ? -3.473 3.302 14.630 1.00 96.06 76 ARG A CA 1
ATOM 578 C C . ARG A 1 76 ? -2.882 3.766 13.304 1.00 96.06 76 ARG A C 1
ATOM 580 O O . ARG A 1 76 ? -3.256 4.833 12.846 1.00 96.06 76 ARG A O 1
ATOM 587 N N . LYS A 1 77 ? -2.014 2.962 12.680 1.00 96.38 77 LYS A N 1
ATOM 588 C CA . LYS A 1 77 ? -1.413 3.286 11.378 1.00 96.38 77 LYS A CA 1
ATOM 589 C C . LYS A 1 77 ? -2.493 3.603 10.337 1.00 96.38 77 LYS A C 1
ATOM 591 O O . LYS A 1 77 ? -2.399 4.627 9.678 1.00 96.38 77 LYS A O 1
ATOM 596 N N . PHE A 1 78 ? -3.513 2.754 10.199 1.00 96.12 78 PHE A N 1
ATOM 597 C CA . PHE A 1 78 ? -4.561 2.968 9.195 1.00 96.12 78 PHE A CA 1
ATOM 598 C C . PHE A 1 78 ? -5.466 4.161 9.501 1.00 96.12 78 PHE A C 1
ATOM 600 O O . PHE A 1 78 ? -5.920 4.819 8.572 1.00 96.12 78 PHE A O 1
ATOM 607 N N . VAL A 1 79 ? -5.721 4.452 10.779 1.00 94.94 79 VAL A N 1
ATOM 608 C CA . VAL A 1 79 ? -6.474 5.654 11.166 1.00 94.94 79 VAL A CA 1
ATOM 609 C C . VAL A 1 79 ? -5.668 6.914 10.850 1.00 94.94 79 VAL A C 1
ATOM 611 O O . VAL A 1 79 ? -6.188 7.799 10.187 1.00 94.94 79 VAL A O 1
ATOM 614 N N . THR A 1 80 ? -4.384 6.960 11.213 1.00 94.38 80 THR A N 1
ATOM 615 C CA . THR A 1 80 ? -3.516 8.108 10.908 1.00 94.38 80 THR A CA 1
ATOM 616 C C . THR A 1 80 ? -3.361 8.329 9.402 1.00 94.38 80 THR A C 1
ATOM 618 O O . THR A 1 80 ? -3.492 9.453 8.940 1.00 94.38 80 THR A O 1
ATOM 621 N N . LEU A 1 81 ? -3.165 7.266 8.614 1.00 92.50 81 LEU A N 1
ATOM 622 C CA . LEU A 1 81 ? -3.104 7.386 7.151 1.00 92.50 81 LEU A CA 1
ATOM 623 C C . LEU A 1 81 ? -4.413 7.912 6.546 1.00 92.50 81 LEU A C 1
ATOM 625 O O . LEU A 1 81 ? -4.392 8.617 5.541 1.00 92.50 81 LEU A O 1
ATOM 629 N N . LEU A 1 82 ? -5.563 7.561 7.128 1.00 93.12 82 LEU A N 1
ATOM 630 C CA . LEU A 1 82 ? -6.847 8.100 6.689 1.00 93.12 82 LEU A CA 1
ATOM 631 C C . LEU A 1 82 ? -6.943 9.606 6.967 1.00 93.12 82 LEU A C 1
ATOM 633 O O . LEU A 1 82 ? -7.400 10.337 6.093 1.00 93.12 82 LEU A O 1
ATOM 637 N N . GLU A 1 83 ? -6.517 10.049 8.152 1.00 90.75 83 GLU A N 1
ATOM 638 C CA . GLU A 1 83 ? -6.498 11.465 8.544 1.00 90.75 83 GLU A CA 1
ATOM 639 C C . GLU A 1 83 ? -5.577 12.279 7.617 1.00 90.75 83 GLU A C 1
ATOM 641 O O . GLU A 1 83 ? -6.009 13.279 7.049 1.00 90.75 83 GLU A O 1
ATOM 646 N N . GLU A 1 84 ? -4.358 11.794 7.358 1.00 88.88 84 GLU A N 1
ATOM 647 C CA . GLU A 1 84 ? -3.392 12.443 6.456 1.00 88.88 84 GLU A CA 1
ATOM 648 C C . GLU A 1 84 ? -3.925 12.579 5.017 1.00 88.88 84 GLU A C 1
ATOM 650 O O . GLU A 1 84 ? -3.741 13.613 4.372 1.00 88.88 84 GLU A O 1
ATOM 655 N N . ASN A 1 85 ? -4.626 11.559 4.509 1.00 81.94 85 ASN A N 1
ATOM 656 C CA . ASN A 1 85 ? -5.219 11.603 3.170 1.00 81.94 85 ASN A CA 1
ATOM 657 C C . ASN A 1 85 ? -6.393 12.593 3.075 1.00 81.94 85 ASN A C 1
ATOM 659 O O . ASN A 1 85 ? -6.569 13.228 2.039 1.00 81.94 85 ASN A O 1
ATOM 663 N N . GLN A 1 86 ? -7.181 12.751 4.144 1.00 80.62 86 GLN A N 1
ATOM 664 C CA . GLN A 1 86 ? -8.284 13.719 4.184 1.00 80.62 86 GLN A CA 1
ATOM 665 C C . GLN A 1 86 ? -7.777 15.164 4.282 1.00 80.62 86 GLN A C 1
ATOM 667 O O . GLN A 1 86 ? -8.303 16.045 3.602 1.00 80.62 86 GLN A O 1
ATOM 672 N N . GLU A 1 87 ? -6.718 15.401 5.059 1.00 73.25 87 GLU A N 1
ATOM 673 C CA . GLU A 1 87 ? -6.058 16.711 5.136 1.00 73.25 87 GLU A CA 1
ATOM 674 C C . GLU A 1 87 ? -5.429 17.119 3.791 1.00 73.25 87 GLU A C 1
ATOM 676 O O . GLU A 1 87 ? -5.425 18.297 3.435 1.00 73.25 87 GLU A O 1
ATOM 681 N N . GLY A 1 88 ? -4.938 16.153 3.006 1.00 60.41 88 GLY A N 1
ATOM 682 C CA . GLY A 1 88 ? -4.434 16.391 1.651 1.00 60.41 88 GLY A CA 1
ATOM 683 C C . GLY A 1 88 ? -5.519 16.779 0.636 1.00 60.41 88 GLY A C 1
ATOM 684 O O . GLY A 1 88 ? -5.254 17.582 -0.261 1.00 60.41 88 GLY A O 1
ATOM 685 N N . GLU A 1 89 ? -6.740 16.256 0.781 1.00 56.78 89 GLU A N 1
ATOM 686 C CA . GLU A 1 89 ? -7.870 16.571 -0.104 1.00 56.78 89 GLU A CA 1
ATOM 687 C C . GLU A 1 89 ? -8.507 17.941 0.208 1.00 56.78 89 GLU A C 1
ATOM 689 O O . GLU A 1 89 ? -8.835 18.673 -0.730 1.00 56.78 89 GLU A O 1
ATOM 694 N N . GLU A 1 90 ? -8.600 18.360 1.479 1.00 50.41 90 GLU A N 1
ATOM 695 C CA . GLU A 1 90 ? -9.145 19.684 1.859 1.00 50.41 90 GLU A CA 1
ATOM 696 C C . GLU A 1 90 ? -8.297 20.879 1.372 1.00 50.41 90 GLU A C 1
ATOM 698 O O . GLU A 1 90 ? -8.799 21.998 1.268 1.00 50.41 90 GLU A O 1
ATOM 703 N N . VAL A 1 91 ? -7.030 20.668 1.000 1.00 47.34 91 VAL A N 1
ATOM 704 C CA . VAL A 1 91 ? -6.160 21.722 0.434 1.00 47.34 91 VAL A CA 1
ATOM 705 C C . VAL A 1 91 ? -6.371 21.906 -1.084 1.00 47.34 91 VAL A C 1
ATOM 707 O O . VAL A 1 91 ? -5.829 22.837 -1.682 1.00 47.34 91 VAL A O 1
ATOM 710 N N . SER A 1 92 ? -7.192 21.070 -1.732 1.00 42.72 92 SER A N 1
ATOM 711 C CA . SER A 1 92 ? -7.374 21.069 -3.195 1.00 42.72 92 SER A CA 1
ATOM 712 C C . SER A 1 92 ? -8.672 21.712 -3.713 1.00 42.72 92 SER A C 1
ATOM 714 O O . SER A 1 92 ? -8.871 21.791 -4.925 1.00 42.72 92 SER A O 1
ATOM 716 N N . THR A 1 93 ? -9.536 22.244 -2.843 1.00 40.31 93 THR A N 1
ATOM 717 C CA . THR A 1 93 ? -10.858 22.777 -3.232 1.00 40.31 93 THR A CA 1
ATOM 718 C C . THR A 1 93 ? -10.916 24.294 -3.462 1.00 40.31 93 THR A C 1
ATOM 720 O O . THR A 1 93 ? -11.890 24.913 -3.058 1.00 40.31 93 THR A O 1
ATOM 723 N N . ASP A 1 94 ? -9.918 24.905 -4.116 1.00 44.94 94 ASP A N 1
ATOM 724 C CA . ASP A 1 94 ? -10.044 26.279 -4.658 1.00 44.94 94 ASP A CA 1
ATOM 725 C C . ASP A 1 94 ? -9.013 26.592 -5.771 1.00 44.94 94 ASP A C 1
ATOM 727 O O . ASP A 1 94 ? -8.245 27.554 -5.706 1.00 44.94 94 ASP A O 1
ATOM 731 N N . ASN A 1 95 ? -8.970 25.786 -6.839 1.00 42.59 95 ASN A N 1
ATOM 732 C CA . ASN A 1 95 ? -8.382 26.256 -8.103 1.00 42.59 95 ASN A CA 1
ATOM 733 C C . ASN A 1 95 ? -9.053 25.645 -9.346 1.00 42.59 95 ASN A C 1
ATOM 735 O O . ASN A 1 95 ? -8.398 25.160 -10.268 1.00 42.59 95 ASN A O 1
ATOM 739 N N . GLU A 1 96 ? -10.387 25.682 -9.393 1.00 51.75 96 GLU A N 1
ATOM 740 C CA . GLU A 1 96 ? -11.113 25.595 -10.663 1.00 51.75 96 GLU A CA 1
ATOM 741 C C . GLU A 1 96 ? -10.987 26.939 -11.400 1.00 51.75 96 GLU A C 1
ATOM 743 O O . GLU A 1 96 ? -11.775 27.864 -11.205 1.00 51.75 96 GLU A O 1
ATOM 748 N N . GLY A 1 97 ? -9.963 27.075 -12.247 1.00 50.66 97 GLY A N 1
ATOM 749 C CA . GLY A 1 97 ? -9.733 28.314 -12.989 1.00 50.66 97 GLY A CA 1
ATOM 750 C C . GLY A 1 97 ? -8.837 28.164 -14.216 1.00 50.66 97 GLY A C 1
ATOM 751 O O . GLY A 1 97 ? -7.648 28.436 -14.145 1.00 50.66 97 GLY A O 1
ATOM 752 N N . GLN A 1 98 ? -9.464 27.842 -15.354 1.00 36.12 98 GLN A N 1
ATOM 753 C CA . GLN A 1 98 ? -8.966 27.943 -16.741 1.00 36.12 98 GLN A CA 1
ATOM 754 C C . GLN A 1 98 ? -7.961 26.889 -17.235 1.00 36.12 98 GLN A C 1
ATOM 756 O O . GLN A 1 98 ? -6.754 27.103 -17.287 1.00 36.12 98 GLN A O 1
ATOM 761 N N . VAL A 1 99 ? -8.500 25.816 -17.821 1.00 46.59 99 VAL A N 1
ATOM 762 C CA . VAL A 1 99 ? -7.839 25.147 -18.949 1.00 46.59 99 VAL A CA 1
ATOM 763 C C . VAL A 1 99 ? -8.055 26.030 -20.186 1.00 46.59 99 VAL A C 1
ATOM 765 O O . VAL A 1 99 ? -9.143 26.045 -20.755 1.00 46.59 99 VAL A O 1
ATOM 768 N N . GLN A 1 100 ? -7.051 26.818 -20.583 1.00 39.69 100 GLN A N 1
ATOM 769 C CA . GLN A 1 100 ? -6.993 27.350 -21.949 1.00 39.69 100 GLN A CA 1
ATOM 770 C C . GLN A 1 100 ? -6.430 26.255 -22.856 1.00 39.69 100 GLN A C 1
ATOM 772 O O . GLN A 1 100 ? -5.260 25.890 -22.749 1.00 39.69 100 GLN A O 1
ATOM 777 N N . GLU A 1 101 ? -7.274 25.739 -23.748 1.00 47.25 101 GLU A N 1
ATOM 778 C CA . GLU A 1 101 ? -6.848 24.982 -24.923 1.00 47.25 101 GLU A CA 1
ATOM 779 C C . GLU A 1 101 ? -5.912 25.868 -25.755 1.00 47.25 101 GLU A C 1
ATOM 781 O O . GLU A 1 101 ? -6.350 26.786 -26.448 1.00 47.25 101 GLU A O 1
ATOM 786 N N . PHE A 1 102 ? -4.604 25.631 -25.663 1.00 35.88 102 PHE A N 1
ATOM 787 C CA . PHE A 1 102 ? -3.635 26.279 -26.540 1.00 35.88 102 PHE A CA 1
ATOM 788 C C . PHE A 1 102 ? -3.484 25.434 -27.805 1.00 35.88 102 PHE A C 1
ATOM 790 O O . PHE A 1 102 ? -2.529 24.676 -27.970 1.00 35.88 102 PHE A O 1
ATOM 797 N N . ASP A 1 103 ? -4.464 25.553 -28.698 1.00 48.53 103 ASP A N 1
ATOM 798 C CA . ASP A 1 103 ? -4.296 25.159 -30.091 1.00 48.53 103 ASP A CA 1
ATOM 799 C C . ASP A 1 103 ? -3.523 26.282 -30.794 1.00 48.53 103 ASP A C 1
ATOM 801 O O . ASP A 1 103 ? -4.056 27.362 -31.056 1.00 48.53 103 ASP A O 1
ATOM 805 N N . SER A 1 104 ? -2.221 26.100 -31.018 1.00 43.28 104 SER A N 1
ATOM 806 C CA . SER A 1 104 ? -1.443 26.997 -31.877 1.00 43.28 104 SER A CA 1
ATOM 807 C C . SER A 1 104 ? -0.244 26.279 -32.489 1.00 43.28 104 SER A C 1
ATOM 809 O O . SER A 1 104 ? 0.761 25.987 -31.843 1.00 43.28 104 SER A O 1
ATOM 811 N N . MET A 1 105 ? -0.396 26.019 -33.786 1.00 41.34 105 MET A N 1
ATOM 812 C CA . MET A 1 105 ? 0.618 25.609 -34.755 1.00 41.34 105 MET A CA 1
ATOM 813 C C . MET A 1 105 ? 1.923 26.438 -34.698 1.00 41.34 105 MET A C 1
ATOM 815 O O . MET A 1 105 ? 1.913 27.588 -34.258 1.00 41.34 105 MET A O 1
ATOM 819 N N . PRO A 1 106 ? 3.054 25.898 -35.202 1.00 44.91 106 PRO A N 1
ATOM 820 C CA . PRO A 1 106 ? 4.361 26.538 -35.088 1.00 44.91 106 PRO A CA 1
ATOM 821 C C . PRO A 1 106 ? 4.504 27.711 -36.069 1.00 44.91 106 P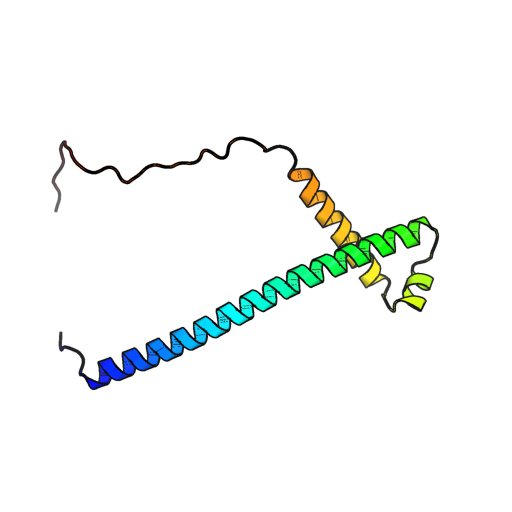RO A C 1
ATOM 823 O O . PRO A 1 106 ? 4.337 27.549 -37.279 1.00 44.91 106 PRO A O 1
ATOM 826 N N . ALA A 1 107 ? 4.848 28.894 -35.554 1.00 40.66 107 ALA A N 1
ATOM 827 C CA . ALA A 1 107 ? 5.102 30.076 -36.371 1.00 40.66 107 ALA A CA 1
ATOM 828 C C . ALA A 1 107 ? 6.455 29.971 -37.098 1.00 40.66 107 ALA A C 1
ATOM 830 O O . ALA A 1 107 ? 7.515 29.857 -36.478 1.00 40.66 107 ALA A O 1
ATOM 831 N N . MET A 1 108 ? 6.390 30.021 -38.429 1.00 46.72 108 MET A N 1
ATOM 832 C CA . MET A 1 108 ? 7.518 30.221 -39.335 1.00 46.72 108 MET A CA 1
ATOM 833 C C . MET A 1 108 ? 7.879 31.716 -39.448 1.00 46.72 108 MET A C 1
ATOM 835 O O . MET A 1 108 ? 6.994 32.560 -39.526 1.00 46.72 108 MET A O 1
ATOM 839 N N . GLU A 1 109 ? 9.191 31.955 -39.573 1.00 43.75 109 GLU A N 1
ATOM 840 C CA . GLU A 1 109 ? 9.882 33.037 -40.307 1.00 43.75 109 GLU A CA 1
ATOM 841 C C . GLU A 1 109 ? 10.012 34.475 -39.738 1.00 43.75 109 GLU A C 1
ATOM 843 O O . GLU A 1 109 ? 9.061 35.243 -39.703 1.00 43.75 109 GLU A O 1
ATOM 848 N N . ASN A 1 110 ? 11.295 34.832 -39.489 1.00 41.69 110 ASN A N 1
ATOM 849 C CA . ASN A 1 110 ? 12.039 36.062 -39.870 1.00 41.69 110 ASN A CA 1
ATOM 850 C C . ASN A 1 110 ? 11.563 37.436 -39.342 1.00 41.69 110 ASN A C 1
ATOM 852 O O . ASN A 1 110 ? 10.397 37.774 -39.441 1.00 41.69 110 ASN A O 1
ATOM 856 N N . ALA A 1 111 ? 12.382 38.403 -38.906 1.00 39.38 111 ALA A N 1
ATOM 857 C CA . ALA A 1 111 ? 13.824 38.674 -38.730 1.00 39.38 111 ALA A CA 1
ATOM 858 C C . ALA A 1 111 ? 13.890 40.106 -38.078 1.00 39.38 111 ALA A C 1
ATOM 860 O O . ALA A 1 111 ? 12.850 40.582 -37.623 1.00 39.38 111 ALA A O 1
ATOM 861 N N . PRO A 1 112 ? 14.935 40.947 -38.235 1.00 49.75 112 PRO A N 1
ATOM 862 C CA . PRO A 1 112 ? 16.340 40.933 -37.785 1.00 49.75 112 PRO A CA 1
ATOM 863 C C . PRO A 1 112 ? 16.703 42.135 -36.853 1.00 49.75 112 PRO A C 1
ATOM 865 O O . PRO A 1 112 ? 15.981 43.125 -36.846 1.00 49.75 112 PRO A O 1
ATOM 868 N N . ALA A 1 113 ? 17.860 42.107 -36.160 1.00 39.56 113 ALA A N 1
ATOM 869 C CA . ALA A 1 113 ? 18.834 43.228 -36.046 1.00 39.56 113 ALA A CA 1
ATOM 870 C C . ALA A 1 113 ? 19.949 42.958 -35.001 1.00 39.56 113 ALA A C 1
ATOM 872 O O . ALA A 1 113 ? 19.639 42.762 -33.832 1.00 39.56 113 ALA A O 1
ATOM 873 N N . GLN A 1 114 ? 21.208 42.950 -35.484 1.00 43.47 114 GLN A N 1
ATOM 874 C CA . GLN A 1 114 ? 22.479 43.514 -34.946 1.00 43.47 114 GLN A CA 1
ATOM 875 C C . GLN A 1 114 ? 22.676 43.631 -33.416 1.00 43.47 114 GLN A C 1
ATOM 877 O O . GLN A 1 114 ? 21.786 44.042 -32.694 1.00 43.47 114 GLN A O 1
ATOM 882 N N . GLU A 1 115 ? 23.845 43.446 -32.804 1.00 44.47 115 GLU A N 1
ATOM 883 C CA . GLU A 1 115 ? 25.254 43.310 -33.202 1.00 44.47 115 GLU A CA 1
ATOM 884 C C . GLU A 1 115 ? 26.026 43.015 -31.898 1.00 44.47 115 GLU A C 1
ATOM 886 O O . GLU A 1 115 ? 25.602 43.478 -30.841 1.00 44.47 115 GLU A O 1
ATOM 891 N N . LEU A 1 116 ? 27.159 42.310 -31.960 1.00 47.53 116 LEU A N 1
ATOM 892 C CA . LEU A 1 116 ? 28.467 42.827 -31.515 1.00 47.53 116 LEU A CA 1
ATOM 893 C C . LEU A 1 116 ? 29.511 41.706 -31.518 1.00 47.53 116 LEU A C 1
ATOM 895 O O . LEU A 1 116 ? 29.481 40.772 -30.718 1.00 47.53 116 LEU A O 1
ATOM 899 N N . GLU A 1 117 ? 30.436 41.841 -32.462 1.00 46.78 117 GLU A N 1
ATOM 900 C CA . GLU A 1 117 ? 31.708 41.139 -32.500 1.00 46.78 117 GLU A CA 1
ATOM 901 C C . GLU A 1 117 ? 32.670 41.615 -31.403 1.00 46.78 117 GLU A C 1
ATOM 903 O O . GLU A 1 117 ? 32.578 42.728 -30.880 1.00 46.78 117 GLU A O 1
ATOM 908 N N . HIS A 1 118 ? 33.682 40.762 -31.225 1.00 40.75 118 HIS A N 1
ATOM 909 C CA . HIS A 1 118 ? 34.937 40.910 -30.496 1.00 40.75 118 HIS A CA 1
ATOM 910 C C . HIS A 1 118 ? 34.825 40.578 -28.996 1.00 40.75 118 HIS A C 1
ATOM 912 O O . HIS A 1 118 ? 33.911 41.001 -28.306 1.00 40.75 118 HIS A O 1
ATOM 918 N N . TRP A 1 119 ? 35.750 39.840 -28.390 1.00 40.28 119 TRP A N 1
ATOM 919 C CA . TRP A 1 119 ? 37.194 39.826 -28.613 1.00 40.28 119 TRP A CA 1
ATOM 920 C C . TRP A 1 119 ? 37.770 38.401 -28.536 1.00 40.28 119 TRP A C 1
ATOM 922 O O . TRP A 1 119 ? 37.125 37.475 -28.048 1.00 40.28 119 TRP A O 1
ATOM 932 N N . ALA A 1 120 ? 38.978 38.286 -29.087 1.00 44.84 120 ALA A N 1
ATOM 933 C CA . ALA A 1 120 ? 39.885 37.144 -29.038 1.00 44.84 120 ALA A CA 1
ATOM 934 C C . ALA A 1 120 ? 40.192 36.635 -27.618 1.00 44.84 120 ALA A C 1
ATOM 936 O O . ALA A 1 120 ? 40.090 37.438 -26.663 1.00 44.84 120 ALA A O 1
#

Radius of gyration: 29.55 Å; Cα contacts (8 Å, |Δi|>4): 37; chains: 1; bounding box: 60×54×62 Å

pLDDT: mean 79.84, std 22.35, range [35.88, 97.75]

Solvent-accessible surface area (backbone atoms only — not comparable to full-atom values): 7453 Å² total; per-residue (Å²): 132,85,80,79,51,74,65,60,54,48,52,53,50,50,58,47,51,52,49,50,57,54,48,51,55,48,53,54,51,49,53,54,49,51,55,51,51,53,55,47,52,52,51,42,39,52,50,13,53,53,51,53,55,40,45,76,72,66,50,47,66,67,59,51,22,75,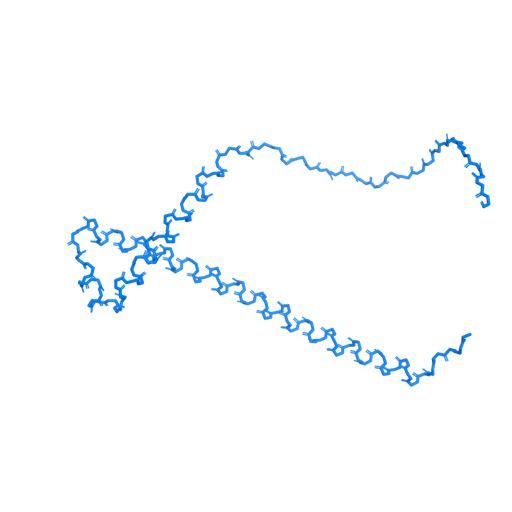77,68,68,45,45,69,66,56,52,50,50,23,39,52,52,36,53,55,54,50,60,60,54,72,76,62,81,83,74,94,76,78,89,74,84,82,86,72,81,88,85,80,81,89,87,89,82,88,84,83,85,86,79,135

Secondary structure (DSSP, 8-state):
-PPPPHHHHHHHHHHHHHHHHHHHHHHHHHHHHHHHHHHHHHHHHHHHHHHHHHHHTT--HHHHHHHH---HHHHHHHHHHHHHHHHHHHTTSS----------PPPP------------

Sequence (120 aa):
MKKPSRQARKQAREALAEKFAALEKRVEAEAVLHDLIDEMSEIEARCGRAIVVLQELGVSAKEIHSSTGLTAAEQRKFVTLLEENQEGEEVSTDNEGQVQEFDSMPAMENAPAQELEHWA